Protein AF-A0A6V7LQ53-F1 (afdb_monomer_lite)

Structure (mmCIF, N/CA/C/O backbone):
data_AF-A0A6V7LQ53-F1
#
_entry.id   AF-A0A6V7LQ53-F1
#
loop_
_atom_site.group_PDB
_atom_site.id
_atom_site.type_symbol
_atom_site.label_atom_id
_atom_site.label_alt_id
_atom_site.label_comp_id
_atom_site.label_asym_id
_atom_site.label_entity_id
_atom_site.label_seq_id
_atom_site.pdbx_PDB_ins_code
_atom_site.Cartn_x
_atom_site.Cartn_y
_atom_site.Cartn_z
_atom_site.occupancy
_atom_site.B_iso_or_equiv
_atom_site.auth_seq_id
_atom_site.auth_comp_id
_atom_site.auth_asym_id
_atom_site.auth_atom_id
_atom_site.pdbx_PDB_model_num
ATOM 1 N N . GLY A 1 1 ? 13.229 18.203 -18.634 1.00 64.50 1 GLY A N 1
ATOM 2 C CA . GLY A 1 1 ? 13.737 17.979 -17.268 1.00 64.50 1 GLY A CA 1
ATOM 3 C C . GLY A 1 1 ? 14.404 16.624 -17.213 1.00 64.50 1 GLY A C 1
ATOM 4 O O . GLY A 1 1 ? 14.085 15.792 -18.057 1.00 64.50 1 GLY A O 1
ATOM 5 N N . LEU A 1 2 ? 15.330 16.422 -16.275 1.00 71.62 2 LEU A N 1
ATOM 6 C CA . LEU A 1 2 ? 15.863 15.090 -15.980 1.00 71.62 2 LEU A CA 1
ATOM 7 C C . LEU A 1 2 ? 14.731 14.216 -15.427 1.00 71.62 2 LEU A C 1
ATOM 9 O O . LEU A 1 2 ? 13.855 14.717 -14.727 1.00 71.62 2 LEU A O 1
ATOM 13 N N . ILE A 1 3 ? 14.723 12.942 -15.802 1.00 74.81 3 ILE A N 1
ATOM 14 C CA . ILE A 1 3 ? 13.776 11.966 -15.267 1.00 74.81 3 ILE A CA 1
ATOM 15 C C . ILE A 1 3 ? 14.303 11.529 -13.904 1.00 74.81 3 ILE A C 1
ATOM 17 O O . ILE A 1 3 ? 15.408 10.993 -13.829 1.00 74.81 3 ILE A O 1
ATOM 21 N N . ASP A 1 4 ? 13.516 11.763 -12.859 1.00 79.31 4 ASP A N 1
ATOM 22 C CA . ASP A 1 4 ? 13.798 11.257 -11.523 1.00 79.31 4 ASP A CA 1
ATOM 23 C C . ASP A 1 4 ? 13.045 9.939 -11.312 1.00 79.31 4 ASP A C 1
ATOM 25 O O . ASP A 1 4 ? 11.814 9.893 -11.289 1.00 79.31 4 ASP A O 1
ATOM 29 N N . CYS A 1 5 ? 13.792 8.837 -11.221 1.00 80.25 5 CYS A N 1
ATOM 30 C CA . CYS A 1 5 ? 13.210 7.526 -10.954 1.00 80.25 5 CYS A CA 1
ATOM 31 C C . CYS A 1 5 ? 13.074 7.210 -9.454 1.00 80.25 5 CYS A C 1
ATOM 33 O O . CYS A 1 5 ? 12.686 6.090 -9.121 1.00 80.25 5 CYS A O 1
ATOM 35 N N . ALA A 1 6 ? 13.398 8.158 -8.568 1.00 77.81 6 ALA A N 1
ATOM 36 C C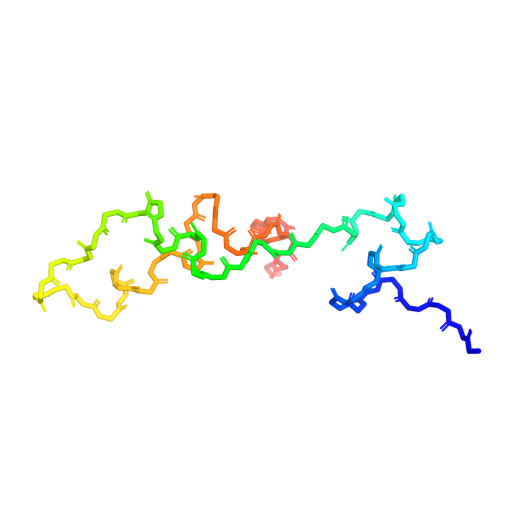A . ALA A 1 6 ? 13.194 8.056 -7.125 1.00 77.81 6 ALA A CA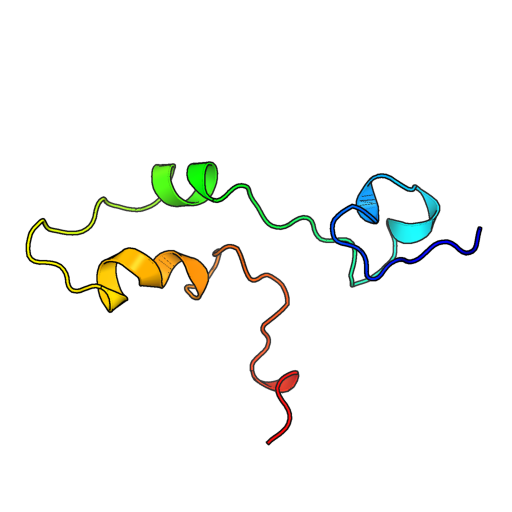 1
ATOM 37 C C . ALA A 1 6 ? 11.861 8.672 -6.657 1.00 77.81 6 ALA A C 1
ATOM 39 O O . ALA A 1 6 ? 11.514 8.553 -5.482 1.00 77.81 6 ALA A O 1
ATOM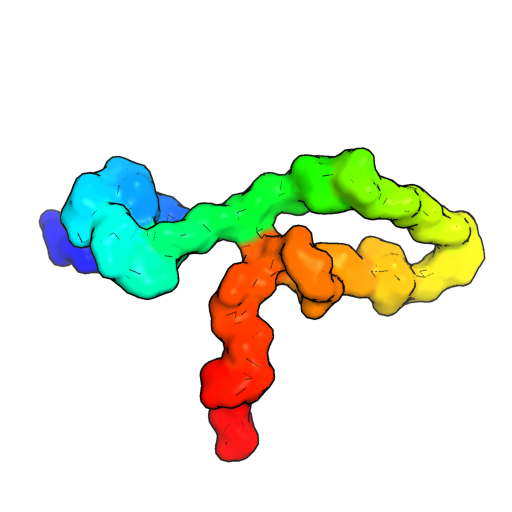 40 N N . ASP A 1 7 ? 11.095 9.285 -7.564 1.00 75.38 7 ASP A N 1
ATOM 41 C CA . ASP A 1 7 ? 9.774 9.826 -7.254 1.00 75.38 7 ASP A CA 1
ATOM 42 C C . ASP A 1 7 ? 8.697 8.729 -7.122 1.00 75.38 7 ASP A C 1
ATOM 44 O O . ASP A 1 7 ? 8.732 7.733 -7.853 1.00 75.38 7 ASP A O 1
ATOM 48 N N . PRO A 1 8 ? 7.657 8.936 -6.288 1.00 70.00 8 PRO A N 1
ATOM 49 C CA . PRO A 1 8 ? 6.539 7.996 -6.132 1.00 70.00 8 PRO A CA 1
ATOM 50 C C . PRO A 1 8 ? 5.785 7.678 -7.434 1.00 70.00 8 PRO A C 1
ATOM 52 O O . PRO A 1 8 ? 5.213 6.599 -7.576 1.00 70.00 8 PRO A O 1
ATOM 55 N N . GLU A 1 9 ? 5.802 8.604 -8.397 1.00 73.69 9 GLU A N 1
ATOM 56 C CA . GLU A 1 9 ? 5.105 8.486 -9.685 1.00 73.69 9 GLU A CA 1
ATOM 57 C C . GLU A 1 9 ? 6.023 8.014 -10.827 1.00 73.69 9 GLU A C 1
ATOM 59 O O . GLU A 1 9 ? 5.618 8.011 -11.996 1.00 73.69 9 GLU A O 1
ATOM 64 N N . CYS A 1 10 ? 7.262 7.601 -10.527 1.00 79.25 10 CYS A N 1
ATOM 65 C CA . CYS A 1 10 ? 8.265 7.310 -11.552 1.00 79.25 10 CYS A CA 1
ATOM 66 C C . CYS A 1 10 ? 7.842 6.204 -12.533 1.00 79.25 10 CYS A C 1
ATOM 68 O O . CYS A 1 10 ? 8.177 6.269 -13.716 1.00 79.25 10 CYS A O 1
ATOM 70 N N . CYS A 1 11 ? 7.037 5.231 -12.090 1.00 78.00 11 CYS A N 1
ATOM 71 C CA . CYS A 1 11 ? 6.547 4.128 -12.923 1.00 78.00 11 CYS A CA 1
ATOM 72 C C . CYS A 1 11 ? 5.606 4.540 -14.057 1.00 78.00 11 CYS A C 1
ATOM 74 O O . CYS A 1 11 ? 5.438 3.789 -15.025 1.00 78.00 11 CYS A O 1
ATOM 76 N N . SER A 1 12 ? 5.008 5.728 -13.970 1.00 81.62 12 SER A N 1
ATOM 77 C CA . SER A 1 12 ? 4.215 6.301 -15.060 1.00 81.62 12 SER A CA 1
ATOM 78 C C . SER A 1 12 ? 5.085 6.580 -16.291 1.00 81.62 12 SER A C 1
ATOM 80 O O . SER A 1 12 ? 4.599 6.566 -17.423 1.00 81.62 12 SER A O 1
ATOM 82 N N . ASN A 1 13 ? 6.392 6.771 -16.087 1.00 84.38 13 ASN A N 1
ATOM 83 C CA . ASN A 1 13 ? 7.361 6.958 -17.149 1.00 84.38 13 ASN A CA 1
ATOM 84 C C . ASN A 1 13 ? 7.982 5.624 -17.590 1.00 84.38 13 ASN A C 1
ATOM 86 O O . ASN A 1 13 ? 8.560 4.876 -16.800 1.00 84.38 13 ASN A O 1
ATOM 90 N N . HIS A 1 14 ? 7.934 5.351 -18.895 1.00 86.50 14 HIS A N 1
ATOM 91 C CA . HIS A 1 14 ? 8.503 4.137 -19.475 1.00 86.50 14 HIS A CA 1
ATOM 92 C C . HIS A 1 14 ? 10.010 3.983 -19.197 1.00 86.50 14 HIS A C 1
ATOM 94 O O . HIS A 1 14 ? 10.494 2.858 -19.075 1.00 86.50 14 HIS A O 1
ATOM 100 N N . ALA A 1 15 ? 10.750 5.089 -19.072 1.00 87.00 15 ALA A N 1
ATOM 101 C CA . ALA A 1 15 ? 12.185 5.063 -18.792 1.00 87.00 15 ALA A CA 1
ATOM 102 C C . ALA A 1 15 ? 12.521 4.461 -17.415 1.00 87.00 15 ALA A C 1
ATOM 104 O O . ALA A 1 15 ? 13.573 3.848 -17.262 1.00 87.00 15 ALA A O 1
ATOM 105 N N . CYS A 1 16 ? 11.619 4.581 -16.435 1.00 85.12 16 CYS A N 1
ATOM 106 C CA . CYS A 1 16 ? 11.845 4.090 -15.076 1.00 85.12 16 CYS A CA 1
ATOM 107 C C . CYS A 1 16 ? 11.313 2.670 -14.839 1.00 85.12 16 CYS A C 1
ATOM 109 O O . CYS A 1 16 ? 11.571 2.118 -13.778 1.00 85.12 16 CYS A O 1
ATOM 111 N N . ARG A 1 17 ? 10.629 2.031 -15.804 1.00 83.25 17 ARG A N 1
ATOM 112 C CA . ARG A 1 17 ? 10.020 0.692 -15.620 1.00 83.25 17 ARG A CA 1
ATOM 113 C C . ARG A 1 17 ? 11.008 -0.419 -15.259 1.00 83.25 17 ARG A C 1
ATOM 115 O O . ARG A 1 17 ? 10.613 -1.393 -14.635 1.00 83.25 17 ARG A O 1
ATOM 122 N N . GLY A 1 18 ? 12.267 -0.295 -15.680 1.00 79.56 18 GLY A N 1
ATOM 123 C CA . GLY A 1 18 ? 13.336 -1.234 -15.322 1.00 79.56 18 GLY A CA 1
ATOM 124 C C . GLY A 1 18 ? 14.065 -0.885 -14.021 1.00 79.56 18 GLY A C 1
ATOM 125 O O . GLY A 1 18 ? 14.945 -1.633 -13.604 1.00 79.56 18 GLY A O 1
ATOM 126 N N . SER A 1 19 ? 13.744 0.254 -13.397 1.00 81.94 19 SER A N 1
ATOM 127 C CA . SER A 1 19 ? 14.351 0.674 -12.137 1.00 81.94 19 SER A CA 1
ATOM 128 C C . SER A 1 19 ? 13.901 -0.241 -11.010 1.00 81.94 19 SER A C 1
ATOM 130 O O . SER A 1 19 ? 12.713 -0.536 -10.881 1.00 81.94 19 SER A O 1
ATOM 132 N N . GLN A 1 20 ? 14.832 -0.606 -10.128 1.00 75.88 20 GLN A N 1
ATOM 133 C CA . GLN A 1 20 ? 14.481 -1.294 -8.890 1.00 75.88 20 GLN A CA 1
ATOM 134 C C . GLN A 1 20 ? 13.524 -0.469 -8.036 1.00 75.88 20 GLN A C 1
ATOM 136 O O . GLN A 1 20 ? 12.762 -1.082 -7.311 1.00 75.88 20 GLN A O 1
ATOM 141 N N . LEU A 1 21 ? 13.520 0.867 -8.156 1.00 74.88 21 LEU A N 1
ATOM 142 C CA . LEU A 1 21 ? 12.631 1.794 -7.436 1.00 74.88 21 LEU A CA 1
ATOM 143 C C . LEU A 1 21 ? 11.237 1.934 -8.068 1.00 74.88 21 LEU A C 1
ATOM 145 O O . LEU A 1 21 ? 10.349 2.540 -7.474 1.00 74.88 21 LEU A O 1
ATOM 149 N N . CYS A 1 22 ? 11.022 1.357 -9.253 1.00 77.25 22 CYS A N 1
ATOM 150 C CA . CYS A 1 22 ? 9.711 1.346 -9.883 1.00 77.25 22 CYS A CA 1
ATOM 151 C C . CYS A 1 22 ? 8.876 0.154 -9.400 1.00 77.25 22 CYS 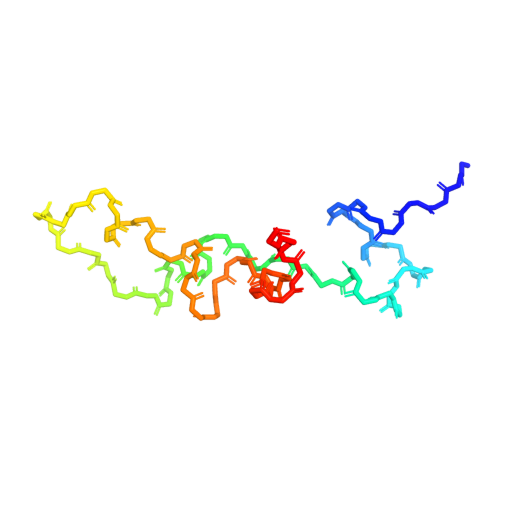A C 1
ATOM 153 O O . CYS A 1 22 ? 8.586 -0.791 -10.133 1.00 77.25 22 CYS A O 1
ATOM 155 N N . VAL A 1 23 ? 8.466 0.213 -8.138 1.00 72.25 23 VAL A N 1
ATOM 156 C CA . VAL A 1 23 ? 7.457 -0.678 -7.570 1.00 72.25 23 VAL A CA 1
ATOM 157 C C . VAL A 1 23 ? 6.448 0.217 -6.873 1.00 72.25 23 VAL A C 1
ATOM 159 O O . VAL A 1 23 ? 6.708 0.793 -5.819 1.00 72.25 23 VAL A O 1
ATOM 162 N N . SER A 1 24 ? 5.279 0.362 -7.488 1.00 65.94 24 SER A N 1
ATOM 163 C CA . SER A 1 24 ? 4.178 1.118 -6.904 1.00 65.94 24 SER A CA 1
ATOM 164 C C . SER A 1 24 ? 3.746 0.465 -5.593 1.00 65.94 24 SER A C 1
ATOM 166 O O . SER A 1 24 ? 3.398 -0.721 -5.574 1.00 65.94 24 SER A O 1
ATOM 168 N N . ALA A 1 25 ? 3.749 1.233 -4.502 1.00 70.88 25 ALA A N 1
ATOM 169 C CA . ALA A 1 25 ? 3.138 0.789 -3.259 1.00 70.88 25 ALA A CA 1
ATOM 170 C C . ALA A 1 25 ? 1.646 0.486 -3.520 1.00 70.88 25 ALA A C 1
ATOM 172 O O . ALA A 1 25 ? 0.967 1.286 -4.175 1.00 70.88 25 ALA A O 1
ATOM 173 N N . PRO A 1 26 ? 1.117 -0.663 -3.060 1.00 73.62 26 PRO A N 1
ATOM 174 C CA . PRO A 1 26 ? -0.311 -0.950 -3.169 1.00 73.62 26 PRO A CA 1
ATOM 175 C C . PRO A 1 26 ? -1.130 0.160 -2.499 1.00 73.62 26 PRO A C 1
ATOM 177 O O . PRO A 1 26 ? -0.644 0.835 -1.595 1.00 73.62 26 PRO A O 1
ATOM 180 N N . LYS A 1 27 ? -2.386 0.385 -2.902 1.00 78.50 27 LYS A N 1
ATOM 181 C CA . LYS A 1 27 ? -3.194 1.399 -2.208 1.00 78.50 27 LYS A CA 1
ATOM 182 C C . LYS A 1 27 ? -3.469 0.922 -0.775 1.00 78.50 27 LYS A C 1
ATOM 184 O O . LYS A 1 27 ? -3.838 -0.240 -0.600 1.00 78.50 27 LYS A O 1
ATOM 189 N N . PRO A 1 28 ? -3.391 1.794 0.248 1.00 78.19 28 PRO A N 1
ATOM 190 C CA . PRO A 1 28 ? -3.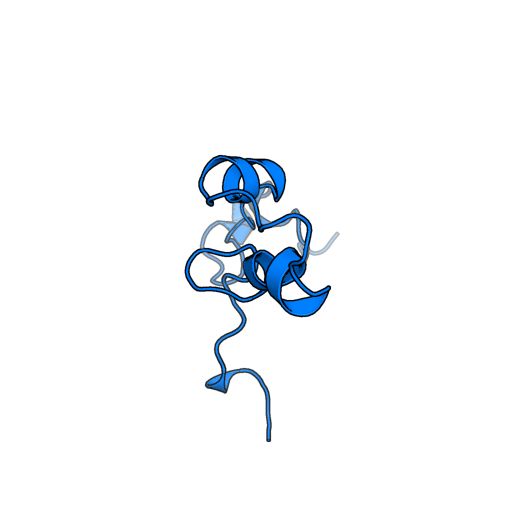645 1.403 1.638 1.00 78.19 28 PRO A CA 1
ATOM 191 C C . PRO A 1 28 ? -4.994 0.708 1.838 1.00 78.19 28 PRO A C 1
ATOM 193 O O . PRO A 1 28 ? -5.086 -0.261 2.588 1.00 78.19 28 PRO A O 1
ATOM 196 N N . ILE A 1 29 ? -6.026 1.154 1.114 1.00 80.50 29 ILE A N 1
ATOM 197 C CA . ILE A 1 29 ? -7.360 0.551 1.169 1.00 80.50 29 ILE A CA 1
ATOM 198 C C . ILE A 1 29 ? -7.365 -0.907 0.694 1.00 80.50 29 ILE A C 1
ATOM 200 O O . ILE A 1 29 ? -8.028 -1.737 1.307 1.00 80.50 29 ILE A O 1
ATOM 204 N N . ASP A 1 30 ? -6.578 -1.249 -0.328 1.00 81.88 30 ASP A N 1
ATOM 205 C CA . ASP A 1 30 ? -6.520 -2.610 -0.867 1.00 81.88 30 ASP A CA 1
ATOM 206 C C . ASP A 1 30 ? -5.889 -3.577 0.143 1.00 81.88 30 ASP A C 1
ATOM 208 O O . ASP A 1 30 ? -6.261 -4.747 0.205 1.00 81.88 30 ASP A O 1
ATOM 212 N N . ILE A 1 31 ? -4.956 -3.087 0.965 1.00 81.62 31 ILE A N 1
ATOM 213 C CA . ILE A 1 31 ? -4.344 -3.863 2.051 1.00 81.62 31 ILE A CA 1
ATOM 214 C C . ILE A 1 31 ? -5.323 -4.018 3.211 1.00 81.62 31 ILE A C 1
ATOM 216 O O . ILE A 1 31 ? -5.491 -5.123 3.724 1.00 81.62 31 ILE A O 1
ATOM 220 N N . LEU A 1 32 ? -6.003 -2.934 3.598 1.00 81.44 32 LEU A N 1
ATOM 221 C CA . LEU A 1 32 ? -6.999 -2.956 4.671 1.00 81.44 32 LEU A CA 1
ATOM 222 C C . LEU A 1 32 ? -8.151 -3.915 4.359 1.00 81.44 32 LEU A C 1
ATOM 224 O O . LEU A 1 32 ? -8.572 -4.655 5.240 1.00 81.44 32 LEU A O 1
ATOM 228 N N . LEU A 1 33 ? -8.612 -3.958 3.106 1.00 83.12 33 LEU A N 1
ATOM 229 C CA . LEU A 1 33 ? -9.663 -4.881 2.665 1.00 83.12 33 LEU A CA 1
ATOM 230 C C . LEU A 1 33 ? -9.233 -6.357 2.703 1.00 83.12 33 LEU A C 1
ATOM 232 O O . LEU A 1 33 ? -10.086 -7.236 2.789 1.00 83.12 33 LEU A O 1
ATOM 236 N N . ARG A 1 34 ? -7.927 -6.644 2.629 1.00 83.50 34 ARG A N 1
ATOM 237 C CA . ARG A 1 34 ? -7.378 -8.012 2.685 1.00 83.50 34 ARG A CA 1
ATOM 238 C C . ARG A 1 34 ? -7.081 -8.486 4.108 1.00 83.50 34 ARG A C 1
ATOM 240 O O . ARG A 1 34 ? -6.914 -9.686 4.315 1.00 83.50 34 ARG A O 1
ATOM 247 N N . LYS A 1 35 ? -6.952 -7.573 5.072 1.00 81.12 35 LYS A N 1
ATOM 248 C CA . LYS A 1 35 ? -6.586 -7.887 6.459 1.00 81.12 35 LYS A CA 1
ATOM 249 C C . LYS A 1 35 ? -7.838 -7.964 7.333 1.00 81.12 35 LYS A C 1
ATOM 251 O O . LYS A 1 35 ? -8.853 -7.321 7.075 1.00 81.12 35 LYS A O 1
ATOM 256 N N . GLN A 1 36 ? -7.762 -8.765 8.390 1.00 83.00 36 GLN A N 1
ATOM 257 C CA . GLN A 1 36 ? -8.846 -8.848 9.360 1.00 83.00 36 GLN A CA 1
ATOM 258 C C . GLN A 1 36 ? -8.948 -7.515 10.127 1.00 83.00 36 GLN A C 1
ATOM 260 O O . GLN A 1 36 ? -7.908 -6.988 10.539 1.00 83.00 36 GLN A O 1
ATOM 265 N N . PRO A 1 37 ? -10.156 -6.957 10.333 1.00 85.62 37 PRO A N 1
ATOM 266 C CA . PRO A 1 37 ? -10.316 -5.737 11.113 1.00 85.62 37 PRO A CA 1
ATOM 267 C C . PRO A 1 37 ? -9.752 -5.927 12.531 1.00 85.62 37 PRO A C 1
ATOM 269 O O . PRO A 1 37 ? -10.068 -6.938 13.167 1.00 85.62 37 PRO A O 1
ATOM 272 N N . PRO A 1 38 ? -8.949 -4.983 13.052 1.00 86.56 38 PRO A N 1
ATOM 273 C CA . PRO A 1 38 ? -8.461 -5.054 14.423 1.00 86.56 38 PRO A CA 1
ATOM 274 C C . PRO A 1 38 ? -9.625 -5.046 15.417 1.00 86.56 38 PRO A C 1
ATOM 276 O O . PRO A 1 38 ? -10.654 -4.406 15.181 1.00 86.56 38 PRO A O 1
ATOM 279 N N . ALA A 1 39 ? -9.446 -5.701 16.565 1.00 90.94 39 ALA A N 1
ATOM 280 C CA . ALA A 1 39 ? -10.405 -5.611 17.660 1.00 90.94 39 ALA A CA 1
ATOM 281 C C . ALA A 1 39 ? -10.609 -4.146 18.095 1.00 90.94 39 ALA A C 1
ATOM 283 O O . ALA A 1 39 ? -9.705 -3.316 18.001 1.00 90.94 39 ALA A O 1
ATOM 284 N N . ILE A 1 40 ? -11.782 -3.813 18.639 1.00 89.56 40 ILE A N 1
ATOM 285 C CA . ILE A 1 40 ? -12.066 -2.446 19.119 1.00 89.56 40 ILE A CA 1
ATOM 286 C C . ILE A 1 40 ? -11.083 -2.037 20.230 1.00 89.56 40 ILE A C 1
ATOM 288 O O . ILE A 1 40 ? -10.681 -0.878 20.309 1.00 89.56 40 ILE A O 1
ATOM 292 N N . THR A 1 41 ? -10.629 -2.996 21.034 1.00 95.50 41 THR A N 1
ATOM 293 C CA . THR A 1 41 ? -9.627 -2.806 22.090 1.00 95.50 41 THR A CA 1
ATOM 294 C C . THR A 1 41 ? -8.184 -2.826 21.585 1.00 95.50 41 THR A C 1
ATOM 296 O O . THR A 1 41 ? -7.271 -2.687 22.393 1.00 95.50 41 THR A O 1
ATOM 299 N N . ALA A 1 42 ? -7.960 -3.010 20.279 1.00 91.50 42 ALA A N 1
ATOM 300 C CA . ALA A 1 42 ? -6.621 -3.050 19.709 1.00 91.50 42 ALA A CA 1
ATOM 301 C C . ALA A 1 42 ? -5.922 -1.700 19.886 1.00 91.50 42 ALA A C 1
ATOM 303 O O . ALA A 1 42 ? -6.493 -0.634 19.614 1.00 91.50 42 ALA A O 1
ATOM 304 N N . SER A 1 43 ? -4.669 -1.779 20.315 1.00 94.06 43 SER A N 1
ATOM 305 C CA . SER A 1 43 ? -3.759 -0.656 20.474 1.00 94.06 43 SER A CA 1
ATOM 306 C C . SER A 1 43 ? -3.519 0.073 19.152 1.00 94.06 43 SER A C 1
ATOM 308 O O . SER A 1 43 ? -3.766 -0.444 18.058 1.00 94.06 43 SER A O 1
ATOM 310 N N . PHE A 1 44 ? -2.975 1.288 19.246 1.00 91.69 44 PHE A N 1
ATOM 311 C CA . PHE A 1 44 ? -2.537 2.032 18.067 1.00 91.69 44 PHE A CA 1
ATOM 312 C C . PHE A 1 44 ? -1.570 1.210 17.200 1.00 91.69 44 PHE A C 1
ATOM 314 O O . PHE A 1 44 ? -1.735 1.160 15.984 1.00 91.69 44 PHE A O 1
ATOM 321 N N . PHE A 1 45 ? -0.611 0.520 17.827 1.00 90.56 45 PHE A N 1
ATOM 322 C CA . PHE A 1 45 ? 0.360 -0.309 17.117 1.00 90.56 45 PHE A CA 1
ATOM 323 C C . PHE A 1 45 ? -0.316 -1.427 16.318 1.00 90.56 45 PHE A C 1
ATOM 325 O O . PHE A 1 45 ? -0.046 -1.574 15.132 1.00 90.56 45 PHE A O 1
ATOM 332 N N . GLU A 1 46 ? -1.248 -2.168 16.916 1.00 90.00 46 GLU A N 1
ATOM 333 C CA . GLU A 1 46 ? -1.959 -3.255 16.228 1.00 90.00 46 GLU A CA 1
ATOM 334 C C . GLU A 1 46 ? -2.813 -2.746 15.063 1.00 90.00 46 GLU A C 1
ATOM 336 O O . GLU A 1 46 ? -2.850 -3.369 14.003 1.00 90.00 46 GLU A O 1
ATOM 341 N N . ARG A 1 47 ? -3.449 -1.579 15.224 1.00 88.12 47 ARG A N 1
ATOM 342 C CA . ARG A 1 47 ? -4.218 -0.929 14.152 1.00 88.12 47 ARG A CA 1
ATOM 343 C C . ARG A 1 47 ? -3.334 -0.429 13.011 1.00 88.12 47 ARG A C 1
ATOM 345 O O . ARG A 1 47 ? -3.800 -0.371 11.878 1.00 88.12 47 ARG A O 1
ATOM 352 N N . MET A 1 48 ? -2.083 -0.073 13.302 1.00 88.12 48 MET A N 1
ATOM 353 C CA . MET A 1 48 ? -1.141 0.498 12.335 1.00 88.12 48 MET A CA 1
ATOM 354 C C . MET A 1 48 ? -0.115 -0.511 11.800 1.00 88.12 48 MET A C 1
ATOM 356 O O . MET A 1 48 ? 0.630 -0.208 10.869 1.00 88.12 48 MET A O 1
ATOM 360 N N . LYS A 1 49 ? -0.101 -1.741 12.330 1.00 85.44 49 LYS A N 1
ATOM 361 C CA . LYS A 1 49 ? 0.847 -2.800 11.959 1.00 85.44 49 LYS A CA 1
ATOM 362 C C . LYS A 1 49 ? 0.848 -3.093 10.458 1.00 85.44 49 LYS A C 1
ATOM 364 O O . LYS A 1 49 ? 1.901 -3.366 9.896 1.00 85.44 49 LYS A O 1
ATOM 369 N N . PHE A 1 50 ? -0.301 -2.963 9.790 1.00 83.88 50 PHE A N 1
ATOM 370 C CA . PHE A 1 50 ? -0.428 -3.195 8.348 1.00 83.88 50 PHE A CA 1
ATOM 371 C C . PHE A 1 50 ? 0.464 -2.292 7.481 1.00 83.88 50 PHE A C 1
ATOM 373 O O . PHE A 1 50 ? 0.617 -2.596 6.304 1.00 83.88 50 PHE A O 1
ATOM 380 N N . LEU A 1 51 ? 1.026 -1.200 8.019 1.00 83.06 51 LEU A N 1
ATOM 381 C CA . LEU A 1 51 ? 1.982 -0.349 7.304 1.00 83.06 51 LEU A CA 1
ATOM 382 C C . LEU A 1 51 ? 3.365 -0.993 7.146 1.00 83.06 51 LEU A C 1
ATOM 384 O O . LEU A 1 51 ? 4.080 -0.634 6.216 1.00 83.06 51 LEU A O 1
ATOM 388 N N . ILE A 1 52 ? 3.739 -1.891 8.061 1.00 80.12 52 ILE A N 1
ATOM 389 C CA . ILE A 1 52 ? 5.097 -2.449 8.190 1.00 80.12 52 ILE A CA 1
ATOM 390 C C . ILE A 1 52 ? 5.134 -3.984 8.138 1.00 80.12 52 ILE A C 1
ATOM 392 O O . ILE A 1 52 ? 6.206 -4.575 8.145 1.00 80.12 52 ILE A O 1
ATOM 396 N N . ASP A 1 53 ? 3.969 -4.632 8.127 1.00 78.81 53 ASP A N 1
ATOM 397 C CA . ASP A 1 53 ? 3.821 -6.089 8.061 1.00 78.81 53 ASP A CA 1
ATOM 398 C C . ASP A 1 53 ? 4.252 -6.641 6.688 1.00 78.81 53 ASP A C 1
ATOM 400 O O . ASP A 1 53 ? 4.338 -5.904 5.705 1.00 78.81 53 ASP A O 1
ATOM 404 N N . GLU A 1 54 ? 4.469 -7.948 6.562 1.00 75.12 54 GLU A N 1
ATOM 405 C CA . GLU A 1 54 ? 4.749 -8.531 5.244 1.00 75.12 54 GLU A CA 1
ATOM 406 C C . GLU A 1 54 ? 3.563 -8.341 4.275 1.00 75.12 54 GLU A C 1
ATOM 408 O O . GLU A 1 54 ? 2.389 -8.508 4.638 1.00 75.12 54 GLU A O 1
ATOM 413 N N . GLY A 1 55 ? 3.871 -7.959 3.029 1.00 73.38 55 GLY A N 1
ATOM 414 C CA . GLY A 1 55 ? 2.864 -7.600 2.022 1.00 73.38 55 GLY A CA 1
ATOM 415 C C . GLY A 1 55 ? 2.132 -6.278 2.305 1.00 73.38 55 GLY A C 1
ATOM 416 O O . GLY A 1 55 ? 1.014 -6.085 1.820 1.00 73.38 55 GLY A O 1
ATOM 417 N N . SER A 1 56 ? 2.730 -5.405 3.125 1.00 76.06 56 SER A N 1
ATOM 418 C CA . SER A 1 56 ? 2.268 -4.045 3.424 1.00 76.06 56 SER A CA 1
ATOM 419 C C . SER A 1 56 ? 2.593 -3.040 2.308 1.00 76.06 56 SER A C 1
ATOM 421 O O . SER A 1 56 ? 2.966 -3.397 1.193 1.00 76.06 56 SER A O 1
ATOM 423 N N . LEU A 1 57 ? 2.420 -1.749 2.608 1.00 73.44 57 LEU A N 1
ATOM 424 C CA . LEU A 1 57 ? 2.773 -0.640 1.720 1.00 73.44 57 LEU A CA 1
ATOM 425 C C . LEU A 1 57 ? 4.275 -0.544 1.453 1.00 73.44 57 LEU A C 1
ATOM 427 O O . LEU A 1 57 ? 4.683 -0.022 0.417 1.00 73.44 57 LEU A O 1
ATOM 431 N N . GLN A 1 58 ? 5.094 -1.008 2.395 1.00 70.38 58 GLN A N 1
ATOM 432 C CA . GLN A 1 58 ? 6.539 -0.871 2.329 1.00 70.38 58 GLN A CA 1
ATOM 433 C C . GLN A 1 58 ? 7.150 -2.039 1.553 1.00 70.38 58 GLN A C 1
ATOM 435 O O . GLN A 1 58 ? 7.439 -3.091 2.112 1.00 70.38 58 GLN A O 1
ATOM 440 N N . ASN A 1 59 ? 7.381 -1.841 0.254 1.00 65.81 59 ASN A N 1
ATOM 441 C CA . ASN A 1 59 ? 8.059 -2.831 -0.596 1.00 65.81 59 ASN A CA 1
ATOM 442 C C . ASN A 1 59 ? 9.594 -2.802 -0.454 1.00 65.81 59 ASN A C 1
ATOM 444 O O . ASN A 1 59 ? 10.255 -3.800 -0.730 1.00 65.81 59 ASN A O 1
ATOM 448 N N . TYR A 1 60 ? 10.162 -1.666 -0.030 1.00 59.38 60 TYR A N 1
ATOM 449 C CA . TYR A 1 60 ? 11.611 -1.412 -0.042 1.00 59.38 60 TYR A CA 1
ATOM 450 C C . TYR A 1 60 ? 12.267 -1.336 1.323 1.00 59.38 60 TYR A C 1
ATOM 452 O O . TYR A 1 60 ? 13.482 -1.186 1.397 1.00 59.38 60 TYR A O 1
ATOM 460 N N . ALA A 1 61 ? 11.494 -1.436 2.401 1.00 57.06 61 ALA A N 1
ATOM 461 C CA . ALA A 1 61 ? 12.035 -1.429 3.749 1.00 57.06 61 ALA A CA 1
ATOM 462 C C . ALA A 1 61 ? 12.694 -2.785 4.050 1.00 57.06 61 ALA A C 1
ATOM 464 O O . ALA A 1 61 ? 12.235 -3.540 4.903 1.00 57.06 61 ALA A O 1
ATOM 465 N N . ARG A 1 62 ? 13.762 -3.135 3.325 1.00 56.97 62 ARG A N 1
ATOM 466 C CA . ARG A 1 62 ? 14.633 -4.226 3.746 1.00 56.97 62 ARG A CA 1
ATOM 467 C C . ARG A 1 62 ? 15.417 -3.731 4.949 1.00 56.97 62 ARG A C 1
ATOM 469 O O . ARG A 1 62 ? 15.938 -2.619 4.946 1.00 56.97 62 ARG A O 1
ATOM 476 N N . GLN A 1 63 ? 15.479 -4.544 5.993 1.00 54.09 63 GLN A N 1
ATOM 477 C CA . GLN A 1 63 ? 16.157 -4.172 7.236 1.00 54.09 63 GLN A CA 1
ATOM 478 C C . GLN A 1 63 ? 17.629 -3.793 6.976 1.00 54.09 63 GLN A C 1
ATOM 480 O O . GLN A 1 63 ? 18.133 -2.831 7.531 1.00 54.09 63 GLN A O 1
ATOM 485 N N . GLU A 1 64 ? 18.240 -4.470 6.007 1.00 55.16 64 GLU A N 1
ATOM 486 C CA . GLU A 1 64 ? 19.583 -4.262 5.450 1.00 55.16 64 GLU A CA 1
ATOM 487 C C . GLU A 1 64 ? 19.784 -2.954 4.649 1.00 55.16 64 GLU A C 1
ATOM 489 O O . GLU A 1 64 ? 20.919 -2.589 4.362 1.00 55.16 64 GLU A O 1
ATOM 494 N N . THR A 1 65 ? 18.717 -2.221 4.306 1.00 53.03 65 THR A N 1
ATOM 495 C CA . THR A 1 65 ? 18.796 -0.865 3.710 1.00 53.03 65 THR A CA 1
ATOM 496 C C . THR A 1 65 ? 18.726 0.264 4.739 1.00 53.03 65 THR A C 1
ATOM 498 O O . THR A 1 65 ? 18.967 1.420 4.390 1.00 53.03 65 THR A O 1
ATOM 501 N N . PHE A 1 66 ? 18.404 -0.041 5.998 1.00 53.44 66 PHE A N 1
ATOM 502 C CA . PHE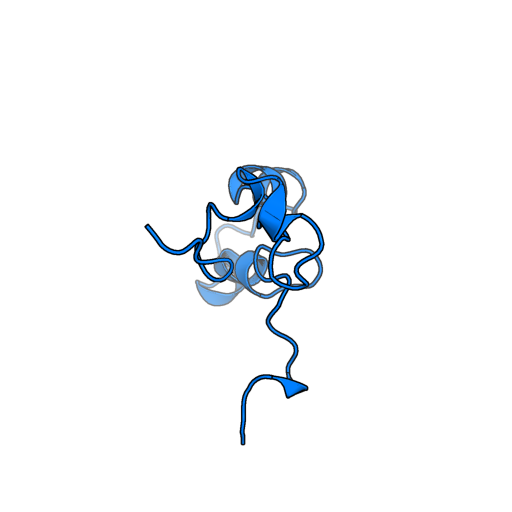 A 1 66 ? 18.549 0.915 7.088 1.00 53.44 66 PHE A CA 1
ATOM 503 C C . PHE A 1 66 ? 19.955 0.736 7.655 1.00 53.44 66 PHE A C 1
ATOM 505 O O . PHE A 1 66 ? 20.258 -0.301 8.235 1.00 53.44 66 PHE A O 1
ATOM 512 N N . ASN A 1 67 ? 20.825 1.719 7.427 1.00 48.62 67 ASN A N 1
ATOM 513 C CA . ASN A 1 67 ? 22.159 1.722 8.020 1.00 48.62 67 ASN A CA 1
ATOM 514 C C . ASN A 1 67 ? 22.037 1.669 9.555 1.00 48.62 67 ASN A C 1
ATOM 516 O O . ASN A 1 67 ? 21.302 2.481 10.125 1.00 48.62 67 ASN A O 1
ATOM 520 N N . GLU A 1 68 ? 22.752 0.736 10.193 1.00 44.16 68 GLU A N 1
ATOM 521 C CA . GLU A 1 68 ? 23.169 0.864 11.601 1.00 44.16 68 GLU A CA 1
ATOM 522 C C . GLU A 1 68 ? 24.159 2.025 11.769 1.00 44.16 68 GLU A C 1
ATOM 524 O O . GLU A 1 68 ? 25.036 2.199 10.886 1.00 44.16 68 GLU A O 1
#

Foldseek 3Di:
DDQDLQDLCSLVDPVNVPPPSPDHQDDQVVLVVVDDQDDPPDDPCRNCVQCPDPSHSDPPPDVVVDDD

Secondary structure (DSSP, 8-state):
----TTSTTGGGSGGGTTSTT--PPPPHHHHHHHSPPPPTT--HHHHHGGGTSTTSS-SS--GGGS--

InterPro domains:
  IPR051216 Teneurin [PTHR11219] (1-68)

Sequence (68 aa):
GLIDCADPECCSNHACRGSQLCVSAPKPIDILLRKQPPAITASFFERMKFLIDEGSLQNYARQETFNE

Radius of gyration: 15.45 Å; chains: 1; bounding box: 35×27×42 Å

pLDDT: mean 76.87, std 11.35, range [44.16, 95.5]

Organism: NCBI:txid1563983